Protein AF-A0A9J6BCG3-F1 (afdb_monomer_lite)

pLDDT: mean 71.41, std 13.74, range [30.95, 87.38]

Foldseek 3Di:
DAFADQLDQVSLQVVLQVVCVVCVDDWFKAFGQWKAPDPPDQQFIARPPPRHGNPDRAQEDPPPPDPHDPAIWTWIFIRDNGGTHIYIDHPPPCVPGHTDDDDPPDPDDPDPDDD

Radius of gyration: 14.97 Å; chains: 1; bounding box: 34×30×47 Å

Structure (mmCIF, N/CA/C/O backbone):
data_AF-A0A9J6BCG3-F1
#
_entry.id   AF-A0A9J6BCG3-F1
#
loop_
_atom_site.group_PDB
_atom_site.id
_atom_site.type_symbol
_atom_site.label_atom_id
_atom_site.label_alt_id
_atom_site.label_comp_id
_atom_site.label_asym_id
_atom_site.label_entity_id
_atom_site.label_seq_id
_atom_site.pdbx_PDB_ins_code
_atom_site.Cartn_x
_atom_site.Cartn_y
_atom_site.Cartn_z
_atom_site.occupancy
_atom_site.B_iso_or_equiv
_atom_site.auth_seq_id
_atom_site.auth_comp_id
_atom_site.auth_asym_id
_atom_site.auth_atom_id
_atom_site.pdbx_PDB_model_num
ATOM 1 N N . MET A 1 1 ? 8.097 -10.001 13.536 1.00 61.25 1 MET A N 1
ATOM 2 C CA . MET A 1 1 ? 8.601 -9.078 12.495 1.00 61.25 1 MET A CA 1
ATOM 3 C C . MET A 1 1 ? 7.460 -8.990 11.528 1.00 61.25 1 MET A C 1
ATOM 5 O O . MET A 1 1 ? 7.016 -10.036 11.082 1.00 61.25 1 MET A O 1
ATOM 9 N N . GLU A 1 2 ? 6.961 -7.788 11.299 1.00 76.50 2 GLU A N 1
ATOM 10 C CA . GLU A 1 2 ? 5.667 -7.580 10.659 1.00 76.50 2 GLU A CA 1
ATOM 11 C C . GLU A 1 2 ? 5.823 -6.772 9.376 1.00 76.50 2 GLU A C 1
ATOM 13 O O . GLU A 1 2 ? 6.834 -6.085 9.219 1.00 76.50 2 GLU A O 1
ATOM 18 N N . LEU A 1 3 ? 4.835 -6.827 8.478 1.00 77.94 3 LEU A N 1
ATOM 19 C CA . LEU A 1 3 ? 4.782 -5.909 7.340 1.00 77.94 3 LEU A CA 1
ATOM 20 C C . LEU A 1 3 ? 4.777 -4.456 7.836 1.00 77.94 3 LEU A C 1
ATOM 22 O O . LEU A 1 3 ? 4.200 -4.132 8.876 1.00 77.94 3 LEU A O 1
ATOM 26 N N . ALA A 1 4 ? 5.476 -3.585 7.114 1.00 82.06 4 ALA A N 1
ATOM 27 C CA . ALA A 1 4 ? 5.584 -2.187 7.490 1.00 82.06 4 ALA A CA 1
ATOM 28 C C . ALA A 1 4 ? 4.267 -1.437 7.295 1.00 82.06 4 ALA A C 1
ATOM 30 O O . ALA A 1 4 ? 3.579 -1.607 6.287 1.00 82.06 4 ALA A O 1
ATOM 31 N N . LEU A 1 5 ? 3.973 -0.579 8.269 1.00 84.50 5 LEU A N 1
ATOM 32 C CA . LEU A 1 5 ? 2.845 0.339 8.297 1.00 84.50 5 LEU A CA 1
ATOM 33 C C . LEU A 1 5 ? 3.375 1.742 7.995 1.00 84.50 5 LEU A C 1
ATOM 35 O O . LEU A 1 5 ? 4.378 2.148 8.574 1.00 84.50 5 LEU A O 1
ATOM 39 N N . THR A 1 6 ? 2.690 2.508 7.152 1.00 82.50 6 THR A N 1
ATOM 40 C CA . THR A 1 6 ? 3.009 3.929 6.927 1.00 82.50 6 THR A CA 1
ATOM 41 C C . THR A 1 6 ? 1.772 4.748 7.236 1.00 82.50 6 THR A C 1
ATOM 43 O O . THR A 1 6 ? 0.880 4.805 6.404 1.00 82.50 6 THR A O 1
ATOM 46 N N . LYS A 1 7 ? 1.668 5.364 8.412 1.00 84.81 7 LYS A N 1
ATOM 47 C CA . LYS A 1 7 ? 0.455 6.055 8.880 1.00 84.81 7 LYS A CA 1
ATOM 48 C C . LYS A 1 7 ? 0.179 7.366 8.151 1.00 84.81 7 LYS A C 1
ATOM 50 O O . LYS A 1 7 ? -0.956 7.845 8.181 1.00 84.81 7 LYS A O 1
ATOM 55 N N . THR A 1 8 ? 1.182 7.931 7.485 1.00 86.31 8 THR A N 1
ATOM 56 C CA . THR A 1 8 ? 1.076 9.183 6.731 1.00 86.31 8 THR A CA 1
ATOM 57 C C . THR A 1 8 ? 1.695 9.065 5.336 1.00 86.31 8 THR A C 1
ATOM 59 O O . THR A 1 8 ? 2.463 8.146 5.043 1.00 86.31 8 THR A O 1
ATOM 62 N N . LEU A 1 9 ? 1.366 10.018 4.456 1.00 83.38 9 LEU A N 1
ATOM 63 C CA . LEU A 1 9 ? 2.011 10.121 3.141 1.00 83.38 9 LEU A CA 1
ATOM 64 C C . LEU A 1 9 ? 3.477 10.524 3.228 1.00 83.38 9 LEU A C 1
ATOM 66 O O . LEU A 1 9 ? 4.259 10.120 2.366 1.00 83.38 9 LEU A O 1
ATOM 70 N N . ASP A 1 10 ? 3.830 11.305 4.243 1.00 85.88 10 ASP A N 1
ATOM 71 C CA . ASP A 1 10 ? 5.206 11.721 4.477 1.00 85.88 10 ASP A CA 1
ATOM 72 C C . ASP A 1 10 ? 6.039 10.505 4.886 1.00 85.88 10 ASP A C 1
ATOM 74 O O . ASP A 1 10 ? 7.035 10.227 4.230 1.00 85.88 10 ASP A O 1
ATOM 78 N N . GLU A 1 11 ? 5.551 9.675 5.817 1.00 84.81 11 GLU A N 1
ATOM 79 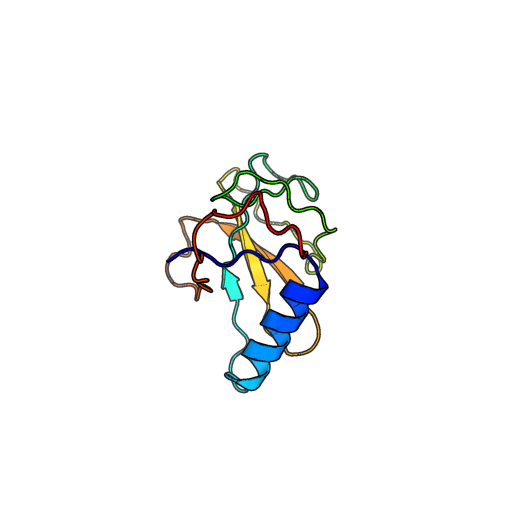C CA . GLU A 1 11 ? 6.188 8.395 6.171 1.00 84.81 11 GLU A CA 1
ATOM 80 C C . GLU A 1 11 ? 6.354 7.475 4.951 1.00 84.81 11 GLU A C 1
ATOM 82 O O . GLU A 1 11 ? 7.433 6.932 4.713 1.00 84.81 11 GLU A O 1
ATOM 87 N N . ALA A 1 12 ? 5.311 7.320 4.126 1.00 81.75 12 ALA A N 1
ATOM 88 C CA . ALA A 1 12 ? 5.404 6.522 2.902 1.00 81.75 12 ALA A CA 1
ATOM 89 C C . ALA A 1 12 ? 6.437 7.088 1.909 1.00 81.75 12 ALA A C 1
ATOM 91 O O . ALA A 1 12 ? 7.135 6.336 1.225 1.00 81.75 12 ALA A O 1
ATOM 92 N N . SER A 1 13 ? 6.555 8.415 1.831 1.00 82.75 13 SER A N 1
ATOM 93 C CA . SER A 1 13 ? 7.515 9.098 0.960 1.00 82.75 13 SER A CA 1
ATOM 94 C C . SER A 1 13 ? 8.944 9.004 1.491 1.00 82.75 13 SER A C 1
ATOM 96 O O . SER A 1 13 ? 9.860 8.795 0.699 1.00 82.75 13 SER A O 1
ATOM 98 N N . GLU A 1 14 ? 9.144 9.094 2.805 1.00 84.25 14 GLU A N 1
ATOM 99 C CA . GLU A 1 14 ? 10.435 8.890 3.468 1.00 84.25 14 GLU A CA 1
ATOM 100 C C . GLU A 1 14 ? 10.938 7.464 3.257 1.00 84.25 14 GLU A C 1
ATOM 102 O O . GLU A 1 14 ? 12.080 7.270 2.839 1.00 84.25 14 GLU A O 1
ATOM 107 N N . VAL A 1 15 ? 10.071 6.463 3.448 1.00 80.31 15 VAL A N 1
ATOM 108 C CA . VAL A 1 15 ? 10.382 5.063 3.133 1.00 80.31 15 VAL A CA 1
ATOM 109 C C . VAL A 1 15 ? 10.793 4.933 1.666 1.00 80.31 15 VAL A C 1
ATOM 111 O O . VAL A 1 15 ? 11.839 4.359 1.366 1.00 80.31 15 VAL A O 1
ATOM 114 N N . ASN A 1 16 ? 10.020 5.511 0.746 1.00 79.25 16 ASN A N 1
ATOM 115 C CA . ASN A 1 16 ? 10.325 5.480 -0.682 1.00 79.25 16 ASN A CA 1
ATOM 116 C C . ASN A 1 16 ? 11.696 6.107 -1.017 1.00 79.25 16 ASN A C 1
ATOM 118 O O . ASN A 1 16 ? 12.484 5.522 -1.761 1.00 79.25 16 ASN A O 1
ATOM 122 N N . GLN A 1 17 ? 12.007 7.272 -0.442 1.00 79.00 17 GLN A N 1
ATOM 123 C CA . GLN A 1 17 ? 13.289 7.960 -0.633 1.00 79.00 17 GLN A CA 1
ATOM 124 C C . GLN A 1 17 ? 14.459 7.173 -0.038 1.00 79.00 17 GLN A C 1
ATOM 126 O O . GLN A 1 17 ? 15.498 7.023 -0.686 1.00 79.00 17 GLN A O 1
ATOM 131 N N . MET A 1 18 ? 14.282 6.626 1.167 1.00 77.62 18 MET A N 1
ATOM 132 C CA . MET A 1 18 ? 15.274 5.779 1.817 1.00 77.62 18 MET A CA 1
ATOM 133 C C . MET A 1 18 ? 15.600 4.583 0.920 1.00 77.62 18 MET A C 1
ATOM 135 O O . MET A 1 18 ? 16.763 4.360 0.588 1.00 77.62 18 MET A O 1
ATOM 139 N N . PHE A 1 19 ? 14.591 3.857 0.440 1.00 73.31 19 PHE A N 1
ATOM 140 C CA . PHE A 1 19 ? 14.802 2.713 -0.444 1.00 73.31 19 PHE A CA 1
ATOM 141 C C . PHE A 1 19 ? 15.477 3.077 -1.763 1.00 73.31 19 PHE A C 1
ATOM 143 O O . PHE A 1 19 ? 16.393 2.371 -2.185 1.00 73.31 19 PHE A O 1
ATOM 150 N N . TRP A 1 20 ? 15.071 4.181 -2.390 1.00 69.81 20 TRP A N 1
ATOM 151 C CA . TRP A 1 20 ? 15.713 4.675 -3.606 1.00 69.81 20 TRP A CA 1
ATOM 152 C C . TRP A 1 20 ? 17.210 4.936 -3.403 1.00 69.81 20 TRP A C 1
ATOM 154 O O . TRP A 1 20 ? 18.021 4.580 -4.258 1.00 69.81 20 TRP A O 1
ATOM 164 N N . SER A 1 21 ? 17.589 5.482 -2.244 1.00 71.62 21 SER A N 1
ATOM 165 C CA . SER A 1 21 ? 18.994 5.737 -1.909 1.00 71.62 21 SER A CA 1
ATOM 166 C C . SER A 1 21 ? 19.820 4.450 -1.745 1.00 71.62 21 SER A C 1
ATOM 168 O O . SER A 1 21 ? 20.998 4.431 -2.101 1.00 71.62 21 SER A O 1
ATOM 170 N N . TYR A 1 22 ? 19.203 3.360 -1.268 1.00 67.56 22 TYR A N 1
ATOM 171 C CA . TYR A 1 22 ? 19.857 2.060 -1.070 1.00 67.56 22 TYR A CA 1
ATOM 172 C C . TYR A 1 22 ? 19.867 1.172 -2.320 1.00 67.56 22 TYR A C 1
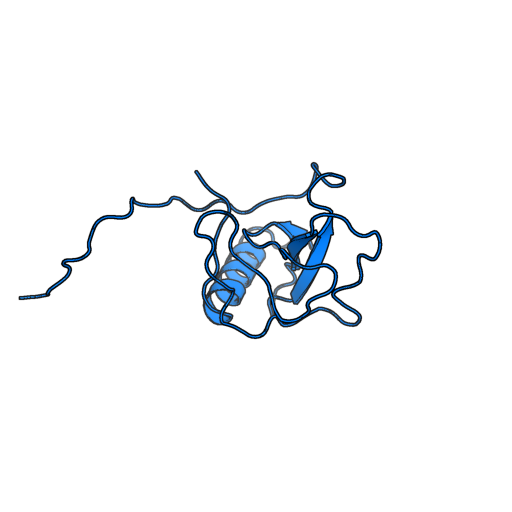ATOM 174 O O . TYR A 1 22 ? 20.803 0.399 -2.515 1.00 67.56 22 TYR A O 1
ATOM 182 N N . GLN A 1 23 ? 18.833 1.251 -3.161 1.00 63.69 23 GLN A N 1
ATOM 183 C CA . GLN A 1 23 ? 18.653 0.403 -4.343 1.00 63.69 23 GLN A CA 1
ATOM 184 C C . GLN A 1 23 ? 18.578 1.226 -5.629 1.00 63.69 23 GLN A C 1
ATOM 186 O O . GLN A 1 23 ? 17.706 0.975 -6.458 1.00 63.69 23 GLN A O 1
ATOM 191 N N . ALA A 1 24 ? 19.514 2.163 -5.821 1.00 55.53 24 ALA A N 1
ATOM 192 C CA . ALA A 1 24 ? 19.599 3.113 -6.944 1.00 55.53 24 ALA A CA 1
ATOM 193 C C . ALA A 1 24 ? 19.579 2.509 -8.378 1.00 55.53 24 ALA A C 1
ATOM 195 O O . ALA A 1 24 ? 19.872 3.201 -9.349 1.00 55.53 24 ALA A O 1
ATOM 196 N N . LEU A 1 25 ? 19.271 1.220 -8.539 1.00 51.47 25 LEU A N 1
ATOM 197 C CA . LEU A 1 25 ? 19.305 0.459 -9.780 1.00 51.47 25 LEU A CA 1
ATOM 198 C C . LEU A 1 25 ? 18.026 -0.348 -10.077 1.00 51.47 25 LEU A C 1
ATOM 200 O O . LEU A 1 25 ? 17.945 -0.906 -11.169 1.00 51.47 25 LEU A O 1
ATOM 204 N N . PHE A 1 26 ? 17.022 -0.409 -9.187 1.00 55.88 26 PHE A N 1
ATOM 205 C CA . PHE A 1 26 ? 15.821 -1.218 -9.449 1.00 55.88 26 PHE A CA 1
ATOM 206 C C . PHE A 1 26 ? 14.517 -0.520 -9.061 1.00 55.88 26 PHE A C 1
ATOM 208 O O . PHE A 1 26 ? 14.172 -0.384 -7.890 1.00 55.88 26 PHE A O 1
ATOM 215 N N . SER A 1 27 ? 13.734 -0.151 -10.077 1.00 63.56 27 SER A N 1
ATOM 216 C CA . SER A 1 27 ? 12.307 0.110 -9.910 1.00 63.56 27 SER A CA 1
ATOM 217 C C . SER A 1 27 ? 11.605 -1.197 -9.557 1.00 63.56 27 SER A C 1
ATOM 219 O O . SER A 1 27 ? 11.529 -2.102 -10.387 1.00 63.56 27 SER A O 1
ATOM 221 N N . THR A 1 28 ? 11.092 -1.306 -8.334 1.00 69.00 28 THR A N 1
ATOM 222 C CA . THR A 1 28 ? 10.331 -2.482 -7.900 1.00 69.00 28 THR A CA 1
ATOM 223 C C . THR A 1 28 ? 9.093 -2.088 -7.103 1.00 69.00 28 THR A C 1
ATOM 225 O O . THR A 1 28 ? 8.991 -0.978 -6.571 1.00 69.00 28 THR A O 1
ATOM 228 N N . TRP A 1 29 ? 8.136 -3.010 -7.072 1.00 71.19 29 TRP A N 1
ATOM 229 C CA . TRP A 1 29 ? 6.913 -2.916 -6.289 1.00 71.19 29 TRP A CA 1
ATOM 230 C C . TRP A 1 29 ? 7.156 -3.549 -4.930 1.00 71.19 29 TRP A C 1
ATOM 232 O O . TRP A 1 29 ? 7.554 -4.716 -4.864 1.00 71.19 29 TRP A O 1
ATOM 242 N N . ILE A 1 30 ? 6.894 -2.795 -3.867 1.00 73.12 30 ILE A N 1
ATOM 243 C CA . ILE A 1 30 ? 6.989 -3.300 -2.501 1.00 73.12 30 ILE A CA 1
ATOM 244 C C . ILE A 1 30 ? 5.605 -3.395 -1.883 1.00 73.12 30 ILE A C 1
ATOM 246 O O . ILE A 1 30 ? 4.826 -2.443 -1.931 1.00 73.12 30 ILE A O 1
ATOM 250 N N . VAL A 1 31 ? 5.322 -4.556 -1.294 1.00 73.56 31 VAL A N 1
ATOM 251 C CA . VAL A 1 31 ? 4.141 -4.770 -0.455 1.00 73.56 31 VAL A CA 1
ATOM 252 C C . VAL A 1 31 ? 4.343 -4.078 0.890 1.00 73.56 31 VAL A C 1
ATOM 254 O O . VAL A 1 31 ? 5.364 -4.282 1.556 1.00 73.56 31 VAL A O 1
ATOM 257 N N . ILE A 1 32 ? 3.348 -3.284 1.278 1.00 74.81 32 ILE A N 1
ATOM 258 C CA . ILE A 1 32 ? 3.179 -2.746 2.632 1.00 74.81 32 ILE A CA 1
ATOM 259 C C . ILE A 1 32 ? 1.957 -3.370 3.272 1.00 74.81 32 ILE A C 1
ATOM 261 O O . ILE A 1 32 ? 1.113 -3.953 2.589 1.00 74.81 32 ILE A O 1
ATOM 265 N N . ASP A 1 33 ? 1.866 -3.245 4.590 1.00 72.69 33 ASP A N 1
ATOM 266 C CA . ASP A 1 33 ? 0.652 -3.643 5.268 1.00 72.69 33 ASP A CA 1
ATOM 267 C C . ASP A 1 33 ? -0.494 -2.712 4.839 1.00 72.69 33 ASP A C 1
ATOM 269 O O . ASP A 1 33 ? -0.429 -1.491 4.983 1.00 72.69 33 ASP A O 1
ATOM 273 N N . GLY A 1 34 ? -1.529 -3.298 4.249 1.00 76.56 34 GLY A N 1
ATOM 274 C CA . GLY A 1 34 ? -2.674 -2.586 3.714 1.00 76.56 34 GLY A CA 1
ATOM 275 C C . GLY A 1 34 ? -3.511 -3.514 2.852 1.00 76.56 34 GLY A C 1
ATOM 276 O O . GLY A 1 34 ? -3.033 -4.014 1.841 1.00 76.56 34 GLY A O 1
ATOM 277 N N . ALA A 1 35 ? -4.766 -3.727 3.221 1.00 75.44 35 ALA A N 1
ATOM 278 C CA . ALA A 1 35 ? -5.719 -4.477 2.421 1.00 75.44 35 ALA A CA 1
ATOM 279 C C . ALA A 1 35 ? -7.090 -3.811 2.445 1.00 75.44 35 ALA A C 1
ATOM 281 O O . ALA A 1 35 ? -7.460 -3.131 3.406 1.00 75.44 35 ALA A O 1
ATOM 282 N N . THR A 1 36 ? -7.876 -4.009 1.393 1.00 71.81 36 THR A N 1
ATOM 283 C CA . THR A 1 36 ? -9.284 -3.607 1.411 1.00 71.81 36 THR A CA 1
ATOM 284 C C . THR A 1 36 ? -10.172 -4.786 1.795 1.00 71.81 36 THR A C 1
ATOM 286 O O . THR A 1 36 ? -10.064 -5.877 1.239 1.00 71.81 36 THR A O 1
ATOM 289 N N . LYS A 1 37 ? -11.080 -4.555 2.751 1.00 64.94 37 LYS A N 1
ATOM 290 C CA . LYS A 1 37 ? -12.122 -5.517 3.158 1.00 64.94 37 LYS A CA 1
ATOM 291 C C . LYS A 1 37 ? -13.332 -5.507 2.217 1.00 64.94 37 LYS A C 1
ATOM 293 O O . LYS A 1 37 ? -14.228 -6.336 2.337 1.00 64.94 37 LYS A O 1
ATOM 298 N N . THR A 1 38 ? -13.383 -4.542 1.301 1.00 63.81 38 THR A N 1
ATOM 299 C CA . THR A 1 38 ? -14.505 -4.299 0.393 1.00 63.81 38 THR A CA 1
ATOM 300 C C . THR A 1 38 ? -14.008 -4.261 -1.038 1.00 63.81 38 THR A C 1
ATOM 302 O O . THR A 1 38 ? -13.102 -3.498 -1.364 1.00 63.81 38 THR A O 1
ATOM 305 N N . LEU A 1 39 ? -14.642 -5.023 -1.924 1.00 62.78 39 LEU A N 1
ATOM 306 C CA . LEU A 1 39 ? -14.288 -5.008 -3.339 1.00 62.78 39 LEU A CA 1
ATOM 307 C C . LEU A 1 39 ? -14.396 -3.583 -3.906 1.00 62.78 39 LEU A C 1
ATOM 309 O O . LEU A 1 39 ? -15.467 -2.978 -3.871 1.00 62.78 39 LEU A O 1
ATOM 313 N N . ARG A 1 40 ? -13.291 -3.079 -4.473 1.00 58.69 40 ARG A N 1
ATOM 314 C CA . ARG A 1 40 ? -13.204 -1.816 -5.234 1.00 58.69 40 ARG A CA 1
ATOM 315 C C . ARG A 1 40 ? -13.387 -0.516 -4.443 1.00 58.69 40 ARG A C 1
ATOM 317 O O . ARG A 1 40 ? -13.655 0.523 -5.055 1.00 58.69 40 ARG A O 1
ATOM 324 N N . SER A 1 41 ? -13.211 -0.506 -3.119 1.00 67.06 41 SER A N 1
ATOM 325 C CA . SER A 1 41 ? -13.166 0.786 -2.426 1.00 67.06 41 SER A CA 1
ATOM 326 C C . SER A 1 41 ? -11.832 1.488 -2.683 1.00 67.06 41 SER A C 1
ATOM 328 O O . SER A 1 41 ? -10.770 1.038 -2.258 1.00 67.06 41 SER A O 1
ATOM 330 N N . LYS A 1 42 ? -11.887 2.654 -3.336 1.00 66.81 42 LYS A N 1
ATOM 331 C CA . LYS A 1 42 ? -10.735 3.571 -3.408 1.00 66.81 42 LYS A CA 1
ATOM 332 C C . LYS A 1 42 ? -10.412 4.215 -2.056 1.00 66.81 42 LYS A C 1
ATOM 334 O O . LYS A 1 42 ? -9.368 4.850 -1.930 1.00 66.81 42 LYS A O 1
ATOM 339 N N . ASN A 1 43 ? -11.325 4.088 -1.090 1.00 68.88 43 ASN A N 1
ATOM 340 C CA . ASN A 1 43 ? -11.361 4.889 0.130 1.00 68.88 43 ASN A CA 1
ATOM 341 C C . ASN A 1 43 ? -11.289 4.051 1.416 1.00 68.88 43 ASN A C 1
ATOM 343 O O . ASN A 1 43 ? -11.113 4.631 2.485 1.00 68.88 43 ASN A O 1
ATOM 347 N N . ASP A 1 44 ? -11.447 2.727 1.336 1.00 81.12 44 ASP A N 1
ATOM 348 C CA . ASP A 1 44 ? -11.546 1.839 2.501 1.00 81.12 44 ASP A CA 1
ATOM 349 C C . ASP A 1 44 ? -10.448 0.782 2.458 1.00 81.12 44 ASP A C 1
ATOM 351 O O . ASP A 1 44 ? -10.646 -0.361 2.041 1.00 81.12 44 ASP A O 1
ATOM 355 N N . TRP A 1 45 ? -9.268 1.214 2.883 1.00 85.06 45 TRP A N 1
ATOM 356 C CA . TRP A 1 45 ? -8.093 0.378 3.073 1.00 85.06 45 TRP A CA 1
ATOM 357 C C . TRP A 1 45 ? -7.756 0.332 4.555 1.00 85.06 45 TRP A C 1
ATOM 359 O O . TRP A 1 45 ? -7.916 1.331 5.257 1.00 85.06 45 TRP A O 1
ATOM 369 N N . PHE A 1 46 ? -7.311 -0.827 5.020 1.00 86.75 46 PHE A N 1
ATOM 370 C CA . PHE A 1 46 ? -7.045 -1.114 6.421 1.00 86.75 46 PHE A CA 1
ATOM 371 C C . PHE A 1 46 ? -5.680 -1.762 6.557 1.00 86.75 46 PHE A C 1
ATOM 373 O O . PHE A 1 46 ? -5.300 -2.590 5.732 1.00 86.75 46 PHE A O 1
ATOM 380 N N . TYR A 1 47 ? -4.969 -1.424 7.619 1.00 84.75 47 TYR A N 1
ATOM 381 C CA . TYR A 1 47 ? -3.798 -2.182 8.030 1.00 84.75 47 TYR A CA 1
ATOM 382 C C . TYR A 1 47 ? -4.236 -3.552 8.537 1.00 84.75 47 TYR A C 1
ATOM 384 O O . TYR A 1 47 ? -5.084 -3.635 9.426 1.00 84.75 47 TYR A O 1
ATOM 392 N N . THR A 1 48 ? -3.685 -4.628 7.980 1.00 79.44 48 THR A N 1
ATOM 393 C CA . THR A 1 48 ? -4.137 -5.992 8.286 1.00 79.44 48 THR A CA 1
ATOM 394 C C . THR A 1 48 ? -3.852 -6.383 9.732 1.00 79.44 48 THR A C 1
ATOM 396 O O . THR A 1 48 ? -4.630 -7.128 10.324 1.00 79.44 48 THR A O 1
ATOM 399 N N . LEU A 1 49 ? -2.784 -5.843 10.327 1.00 78.75 49 LEU A N 1
ATOM 400 C CA . LEU A 1 49 ? -2.346 -6.218 11.673 1.00 78.75 49 LEU A CA 1
ATOM 401 C C . LEU A 1 49 ? -3.119 -5.533 12.796 1.00 78.75 49 LEU A C 1
ATOM 403 O O . LEU A 1 49 ? -3.363 -6.140 13.837 1.00 78.75 49 LEU A O 1
ATOM 407 N N . ILE A 1 50 ? -3.463 -4.261 12.609 1.00 81.69 50 ILE A N 1
ATOM 408 C CA . ILE A 1 50 ? -4.083 -3.430 13.655 1.00 81.69 50 ILE A CA 1
ATOM 409 C C . ILE A 1 50 ? -5.548 -3.104 13.365 1.00 81.69 50 ILE A C 1
ATOM 411 O O . ILE A 1 50 ? -6.210 -2.488 14.192 1.00 81.69 50 ILE A O 1
ATOM 415 N N . ASP A 1 51 ? -6.049 -3.512 12.200 1.00 83.69 51 ASP A N 1
ATOM 416 C CA . ASP A 1 51 ? -7.404 -3.239 11.719 1.00 83.69 51 ASP A CA 1
ATOM 417 C C . ASP A 1 51 ? -7.792 -1.745 11.738 1.00 83.69 51 ASP A C 1
ATOM 419 O O . ASP A 1 51 ? -8.961 -1.367 11.843 1.00 83.69 51 ASP A O 1
ATOM 423 N N . GLU A 1 52 ? -6.794 -0.865 11.636 1.00 86.31 52 GLU A N 1
ATOM 424 C CA . GLU A 1 52 ? -6.999 0.576 11.543 1.00 86.31 52 GLU A CA 1
ATOM 425 C C . GLU A 1 52 ? -7.155 0.983 10.079 1.00 86.31 52 GLU A C 1
ATOM 427 O O . GLU A 1 52 ? -6.399 0.553 9.203 1.00 86.31 52 GLU A O 1
ATOM 432 N N . LYS A 1 53 ? -8.131 1.855 9.812 1.00 86.00 53 LYS A N 1
ATOM 433 C CA . LYS A 1 53 ? -8.324 2.439 8.487 1.00 86.00 53 LYS A CA 1
ATOM 434 C C . LYS A 1 53 ? -7.143 3.348 8.138 1.00 86.00 53 LYS A C 1
ATOM 436 O O . LYS A 1 53 ? -6.763 4.209 8.931 1.00 86.00 53 LYS A O 1
ATOM 441 N N . ILE A 1 54 ? -6.625 3.215 6.921 1.00 86.12 54 ILE A N 1
ATOM 442 C CA . ILE A 1 54 ? -5.638 4.138 6.360 1.00 86.12 54 ILE A CA 1
ATOM 443 C C . ILE A 1 54 ? -6.271 5.534 6.286 1.00 86.12 54 ILE A C 1
ATOM 445 O O 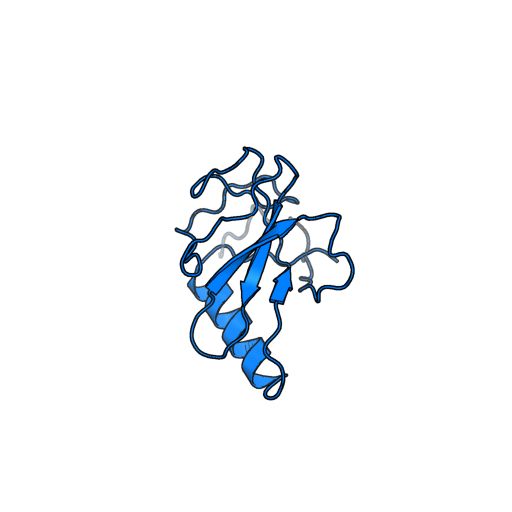. ILE A 1 54 ? -7.283 5.746 5.617 1.00 86.12 54 ILE A O 1
ATOM 449 N N . SER A 1 55 ? -5.692 6.481 7.024 1.00 85.62 55 SER A N 1
ATOM 450 C CA . SER A 1 55 ? -6.270 7.809 7.260 1.00 85.62 55 SER A CA 1
ATOM 451 C C . SER A 1 55 ? -5.955 8.820 6.157 1.00 85.62 55 SER A C 1
ATOM 453 O O . SER A 1 55 ? -6.682 9.801 5.993 1.00 85.62 55 SER A O 1
ATOM 455 N N . PHE A 1 56 ? -4.891 8.597 5.386 1.00 86.19 56 PHE A N 1
ATOM 456 C CA . PHE A 1 56 ? -4.506 9.478 4.292 1.00 86.19 56 PHE A CA 1
ATOM 457 C C . PHE A 1 56 ? -5.153 9.067 2.966 1.00 86.19 56 PHE A C 1
ATOM 459 O O . PHE A 1 56 ? -5.449 7.900 2.706 1.00 86.19 56 PHE A O 1
ATOM 466 N N . LYS A 1 57 ? -5.338 10.049 2.077 1.00 86.31 57 LYS A N 1
ATOM 467 C CA . LYS A 1 57 ? -5.787 9.792 0.708 1.00 86.31 57 LYS A CA 1
ATOM 468 C C . LYS A 1 57 ? -4.661 9.123 -0.074 1.00 86.31 57 LYS A C 1
ATOM 470 O O . LYS A 1 57 ? -3.659 9.769 -0.365 1.00 86.31 57 LYS A O 1
ATOM 475 N N . ILE A 1 58 ? -4.858 7.866 -0.451 1.00 86.00 58 ILE A N 1
ATOM 476 C CA . ILE A 1 58 ? -3.879 7.075 -1.199 1.00 86.00 58 ILE A CA 1
ATOM 477 C C . ILE A 1 58 ? -3.657 7.689 -2.603 1.00 86.00 58 ILE A C 1
ATOM 479 O O . ILE A 1 58 ? -4.617 7.798 -3.378 1.00 86.00 58 ILE A O 1
ATOM 483 N N . PRO A 1 59 ? -2.426 8.110 -2.966 1.00 87.38 59 PRO A N 1
ATOM 484 C CA . PRO A 1 59 ? -2.091 8.617 -4.290 1.00 87.38 59 PRO A CA 1
ATOM 485 C C . 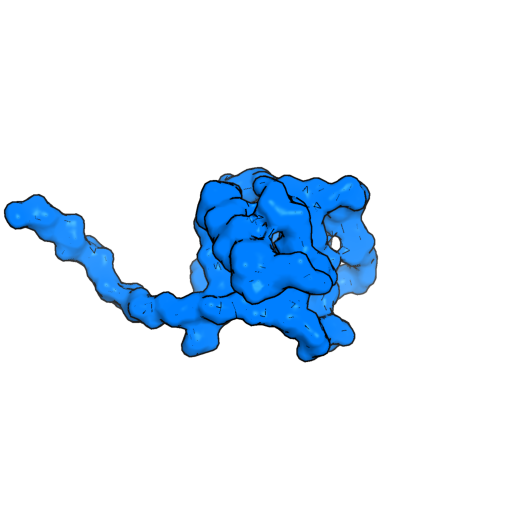PRO A 1 59 ? -1.893 7.444 -5.250 1.00 87.38 59 PRO A C 1
ATOM 487 O O . PRO A 1 59 ? -0.781 7.022 -5.573 1.00 87.38 59 PRO A O 1
ATOM 490 N N . TRP A 1 60 ? -3.025 6.910 -5.689 1.00 86.00 60 TRP A N 1
ATOM 491 C CA . TRP A 1 60 ? -3.117 5.881 -6.712 1.00 86.00 60 TRP A CA 1
ATOM 492 C C . TRP A 1 60 ? -2.352 6.268 -7.980 1.00 86.00 60 TRP A C 1
ATOM 494 O O . TRP A 1 60 ? -2.448 7.404 -8.459 1.00 86.00 60 TRP A O 1
ATOM 504 N N . LEU A 1 61 ? -1.641 5.303 -8.563 1.00 84.62 61 LEU A N 1
ATOM 505 C CA . LEU A 1 61 ? -1.161 5.415 -9.933 1.00 84.62 61 LEU A CA 1
ATOM 506 C C . LEU A 1 61 ? -2.360 5.607 -10.881 1.00 84.62 61 LEU A C 1
ATOM 508 O O . LEU A 1 61 ? -3.496 5.231 -10.578 1.00 84.62 61 LEU A O 1
ATOM 512 N N . SER A 1 62 ? -2.124 6.215 -12.044 1.00 84.56 62 SER A N 1
ATOM 513 C CA . SER A 1 62 ? -3.170 6.391 -13.054 1.00 84.56 62 SER A CA 1
ATOM 514 C C . SER A 1 62 ? -3.903 5.071 -13.320 1.00 84.56 62 SER A C 1
ATOM 516 O O . SER A 1 62 ? -3.269 4.050 -13.571 1.00 84.56 62 SER A O 1
ATOM 518 N N . ARG A 1 63 ? -5.242 5.130 -13.283 1.00 82.00 63 ARG A N 1
ATOM 519 C CA . ARG A 1 63 ? -6.194 4.013 -13.453 1.00 82.00 63 ARG A CA 1
ATOM 520 C C . ARG A 1 63 ? -6.354 3.057 -12.265 1.00 82.00 63 ARG A C 1
ATOM 522 O O . ARG A 1 63 ? -7.270 2.254 -12.325 1.00 82.00 63 ARG A O 1
ATOM 529 N N . GLN A 1 64 ? -5.622 3.238 -11.168 1.00 81.94 64 GLN A N 1
ATOM 530 C CA . GLN A 1 64 ? -5.741 2.412 -9.960 1.00 81.94 64 GLN A CA 1
ATOM 531 C C . GLN A 1 64 ? -6.871 2.858 -9.001 1.00 81.94 64 GLN A C 1
ATOM 533 O O . GLN A 1 64 ? -7.340 4.012 -9.070 1.00 81.94 64 GLN A O 1
ATOM 538 N N . PRO A 1 65 ? -7.330 1.984 -8.084 1.00 82.12 65 PRO A N 1
ATOM 539 C CA . PRO A 1 65 ? -7.129 0.531 -8.089 1.00 82.12 65 PRO A CA 1
ATOM 540 C C . PRO A 1 65 ? -7.840 -0.142 -9.277 1.00 82.12 65 PRO A C 1
ATOM 542 O O . PRO A 1 65 ? -8.946 0.293 -9.628 1.00 82.12 65 PRO A O 1
ATOM 545 N N . ASP A 1 66 ? -7.210 -1.134 -9.917 1.00 76.69 66 ASP A N 1
ATOM 546 C CA . ASP A 1 66 ? -7.725 -1.787 -11.138 1.00 76.69 66 ASP A CA 1
ATOM 547 C C . ASP A 1 66 ? -7.776 -3.321 -11.135 1.00 76.69 66 ASP A C 1
ATOM 549 O O . ASP A 1 66 ? -8.252 -3.903 -12.120 1.00 76.69 66 ASP A O 1
ATOM 553 N N . GLU A 1 67 ? -7.412 -3.989 -10.038 1.00 65.75 67 GLU A N 1
ATOM 554 C CA . GLU A 1 67 ? -7.563 -5.441 -9.940 1.00 65.75 67 GLU A CA 1
ATOM 555 C C . GLU A 1 67 ? -9.041 -5.833 -9.736 1.00 65.75 67 GLU A C 1
ATOM 557 O O . GLU A 1 67 ? -9.717 -5.486 -8.765 1.00 65.75 67 GLU A O 1
ATOM 562 N N . ASN A 1 68 ? -9.599 -6.535 -10.729 1.00 54.00 68 ASN A N 1
ATOM 563 C CA . ASN A 1 68 ? -11.046 -6.575 -10.973 1.00 54.00 68 ASN A CA 1
ATOM 564 C C . ASN A 1 68 ? -11.760 -7.883 -10.586 1.00 54.00 68 ASN A C 1
ATOM 566 O O . ASN A 1 68 ? -12.987 -7.941 -10.718 1.00 54.00 68 ASN A O 1
ATOM 570 N N . ASP A 1 69 ? -11.047 -8.885 -10.064 1.00 58.69 69 ASP A N 1
ATOM 571 C CA . ASP A 1 69 ? -11.541 -10.275 -9.982 1.00 58.69 69 ASP A CA 1
ATOM 572 C C . ASP A 1 69 ? -12.191 -10.676 -8.646 1.00 58.69 69 ASP A C 1
ATOM 574 O O . ASP A 1 69 ? -12.402 -11.859 -8.384 1.00 58.69 69 ASP A O 1
ATOM 578 N N . GLY A 1 70 ? -12.545 -9.720 -7.784 1.00 53.81 70 GLY A N 1
ATOM 579 C CA . GLY A 1 70 ? -13.312 -10.044 -6.576 1.00 53.81 70 GLY A CA 1
ATOM 580 C C . GLY A 1 70 ? -12.516 -10.757 -5.470 1.00 53.81 70 GLY A C 1
ATOM 581 O O . GLY A 1 70 ? -13.118 -11.459 -4.660 1.00 53.81 70 GLY A O 1
ATOM 582 N N . LYS A 1 71 ? -11.185 -10.613 -5.443 1.00 63.16 71 LYS A N 1
ATOM 583 C CA . LYS A 1 71 ? -10.277 -11.273 -4.482 1.00 63.16 71 LYS A CA 1
ATOM 584 C C . LYS A 1 71 ? -9.759 -10.296 -3.416 1.00 63.16 71 LYS A C 1
ATOM 586 O O . LYS A 1 71 ? -10.032 -9.108 -3.488 1.00 63.16 71 LYS A O 1
ATOM 591 N N . GLU A 1 72 ? -9.034 -10.796 -2.415 1.00 62.06 72 GLU A N 1
ATOM 592 C CA . GLU A 1 72 ? -8.331 -9.949 -1.441 1.00 62.06 72 GLU A CA 1
ATOM 593 C C . GLU A 1 72 ? -7.167 -9.205 -2.107 1.00 62.06 72 GLU A C 1
ATOM 595 O O . GLU A 1 72 ? -6.354 -9.806 -2.825 1.00 62.06 72 GLU A O 1
ATOM 600 N N . PHE A 1 73 ? -7.095 -7.896 -1.857 1.00 73.69 73 PHE A N 1
ATOM 601 C CA . PHE A 1 73 ? -6.113 -7.009 -2.473 1.00 73.69 73 PHE A CA 1
ATOM 602 C C . PHE A 1 73 ? -5.187 -6.407 -1.428 1.00 73.69 73 PHE A C 1
ATOM 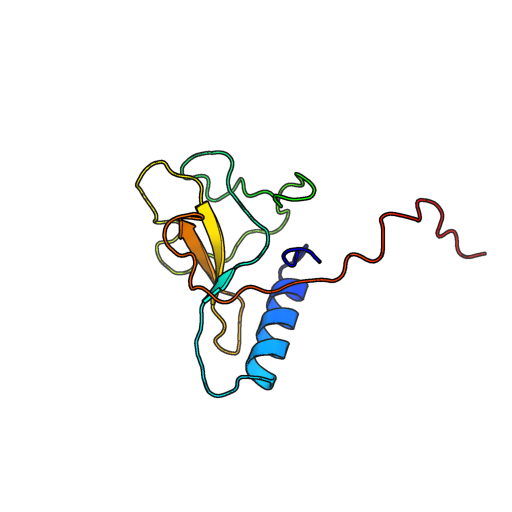604 O O . PHE A 1 73 ? -5.641 -5.958 -0.376 1.00 73.69 73 PHE A O 1
ATOM 611 N N . CYS A 1 74 ? -3.903 -6.382 -1.759 1.00 80.19 74 CYS A N 1
ATOM 612 C CA . CYS A 1 74 ? -2.816 -5.891 -0.937 1.00 80.19 74 CYS A CA 1
ATOM 613 C C . CYS A 1 74 ? -2.282 -4.583 -1.522 1.00 80.19 74 CYS A C 1
ATOM 615 O O . CYS A 1 74 ? -2.188 -4.411 -2.740 1.00 80.19 74 CYS A O 1
ATOM 617 N N . LEU A 1 75 ? -1.928 -3.654 -0.644 1.00 82.69 75 LEU A N 1
ATOM 618 C CA . LEU A 1 75 ? -1.440 -2.340 -1.006 1.00 82.69 75 LEU A CA 1
ATOM 619 C C . LEU A 1 75 ? 0.053 -2.427 -1.311 1.00 82.69 75 LEU A C 1
ATOM 621 O O . LEU A 1 75 ? 0.854 -2.908 -0.508 1.00 82.69 75 LEU A O 1
ATOM 625 N N . THR A 1 76 ? 0.436 -1.942 -2.485 1.00 80.75 76 THR A N 1
ATOM 626 C CA . THR A 1 76 ? 1.840 -1.818 -2.871 1.00 80.75 76 THR A CA 1
ATOM 627 C C . THR A 1 76 ? 2.170 -0.379 -3.194 1.00 80.75 76 THR A C 1
ATOM 629 O O . THR A 1 76 ? 1.304 0.374 -3.648 1.00 80.75 76 THR A O 1
ATOM 632 N N . PHE A 1 77 ? 3.430 -0.003 -2.994 1.00 80.19 77 PHE A N 1
ATOM 633 C CA . PHE A 1 77 ? 3.949 1.263 -3.490 1.00 80.19 77 PHE A CA 1
ATOM 634 C C . PHE A 1 77 ? 5.089 1.041 -4.489 1.00 80.19 77 PHE A C 1
ATOM 636 O O . PHE A 1 77 ? 5.876 0.094 -4.382 1.00 80.19 77 PHE A O 1
ATOM 643 N N . TRP A 1 78 ? 5.147 1.911 -5.496 1.00 73.38 78 TRP A N 1
ATOM 644 C CA . TRP A 1 78 ? 6.217 1.958 -6.480 1.00 73.38 78 TRP A CA 1
ATOM 645 C C . TRP A 1 78 ? 7.402 2.724 -5.916 1.00 73.38 78 TRP A C 1
ATOM 647 O O . TRP A 1 78 ? 7.260 3.878 -5.506 1.00 73.38 78 TRP A O 1
ATOM 657 N N . MET A 1 79 ? 8.579 2.109 -5.982 1.00 70.56 79 MET A N 1
ATOM 658 C CA . MET A 1 79 ? 9.833 2.779 -5.676 1.00 70.56 79 MET A CA 1
ATOM 659 C C . MET A 1 79 ? 10.495 3.374 -6.917 1.00 70.56 79 MET A C 1
ATOM 661 O O . MET A 1 79 ? 11.101 2.649 -7.708 1.00 70.56 79 MET A O 1
ATOM 665 N N . ASN A 1 80 ? 10.363 4.692 -7.108 1.00 67.62 80 ASN A N 1
ATOM 666 C CA . ASN A 1 80 ? 10.927 5.411 -8.262 1.00 67.62 80 ASN A CA 1
ATOM 667 C C . ASN A 1 80 ? 11.521 6.802 -7.950 1.00 67.62 80 ASN A C 1
ATOM 669 O O . ASN A 1 80 ? 11.720 7.603 -8.859 1.00 67.62 80 ASN A O 1
ATOM 673 N N . GLY A 1 81 ? 11.847 7.080 -6.685 1.00 63.28 81 GLY A N 1
ATOM 674 C CA . GLY A 1 81 ? 12.780 8.153 -6.322 1.00 63.28 81 GLY A CA 1
ATOM 675 C C . GLY A 1 81 ? 12.201 9.524 -5.981 1.00 63.28 81 GLY A C 1
ATOM 676 O O . GLY A 1 81 ? 12.923 10.306 -5.373 1.00 63.28 81 GLY A O 1
ATOM 677 N N . GLU A 1 82 ? 10.925 9.823 -6.259 1.00 64.56 82 GLU A N 1
ATOM 678 C CA . GLU A 1 82 ? 10.374 11.148 -5.898 1.00 64.56 82 GLU A CA 1
ATOM 679 C C . GLU A 1 82 ? 9.082 11.114 -5.077 1.00 64.56 82 GLU A C 1
ATOM 681 O O . GLU A 1 82 ? 8.942 11.903 -4.142 1.00 64.56 82 GLU A O 1
ATOM 686 N N . LYS A 1 83 ? 8.129 10.219 -5.374 1.00 71.81 83 LYS A N 1
ATOM 687 C CA . LYS A 1 83 ? 6.849 10.138 -4.643 1.00 71.81 83 LYS A CA 1
ATOM 688 C C . LYS A 1 83 ? 6.367 8.702 -4.530 1.00 71.81 83 LYS A C 1
ATOM 690 O O . LYS A 1 83 ? 6.467 7.949 -5.494 1.00 71.81 83 LYS A O 1
ATOM 695 N N . ALA A 1 84 ? 5.810 8.344 -3.374 1.00 73.00 84 ALA A N 1
ATOM 696 C CA . ALA A 1 84 ? 5.133 7.064 -3.219 1.00 73.00 84 ALA A CA 1
ATOM 697 C C . ALA A 1 84 ? 3.892 7.044 -4.128 1.00 73.00 84 ALA A C 1
ATOM 699 O O . ALA A 1 84 ? 2.985 7.865 -3.977 1.00 73.00 84 ALA A O 1
ATOM 700 N N . GLN A 1 85 ? 3.870 6.134 -5.099 1.00 82.94 85 GLN A N 1
ATOM 701 C CA . GLN A 1 85 ? 2.711 5.880 -5.955 1.00 82.94 85 GLN A CA 1
ATOM 702 C C . GLN A 1 85 ? 2.150 4.509 -5.630 1.00 82.94 85 GLN A C 1
ATOM 704 O O . GLN A 1 85 ? 2.915 3.557 -5.524 1.00 82.94 85 GLN A O 1
ATOM 709 N N . PHE A 1 86 ? 0.834 4.400 -5.492 1.00 85.44 86 PHE A N 1
ATOM 710 C CA . PHE A 1 86 ? 0.209 3.181 -4.984 1.00 85.44 86 PHE A CA 1
ATOM 711 C C . PHE A 1 86 ? -0.500 2.395 -6.083 1.00 85.44 86 PHE A C 1
ATOM 713 O O . PHE A 1 86 ? -1.045 2.971 -7.030 1.00 85.44 86 PHE A O 1
ATOM 720 N N . TYR A 1 87 ? -0.503 1.078 -5.926 1.00 83.88 87 TYR A N 1
ATOM 721 C CA . TYR A 1 87 ? -1.140 0.107 -6.812 1.00 83.88 87 TYR A CA 1
ATOM 722 C C . TYR A 1 87 ? -1.677 -1.058 -5.963 1.00 83.88 87 TYR A C 1
ATOM 724 O O . TYR A 1 87 ? -1.055 -1.418 -4.956 1.00 83.88 87 TYR A O 1
ATOM 732 N N . ASP A 1 88 ? -2.824 -1.632 -6.324 1.00 81.44 88 ASP A N 1
ATOM 733 C CA . ASP A 1 88 ? -3.405 -2.789 -5.639 1.00 81.44 88 ASP A CA 1
ATOM 734 C C . ASP A 1 88 ? -3.031 -4.102 -6.333 1.00 81.44 88 ASP A C 1
ATOM 736 O O . ASP A 1 88 ? -3.331 -4.307 -7.498 1.00 81.44 88 ASP A O 1
ATOM 740 N N . VAL A 1 89 ? -2.392 -5.025 -5.613 1.00 78.62 89 VAL A N 1
ATOM 741 C CA . VAL A 1 89 ? -2.070 -6.371 -6.124 1.00 78.62 89 VAL A CA 1
ATOM 742 C C . VAL A 1 89 ? -2.971 -7.416 -5.484 1.00 78.62 89 VAL A C 1
ATOM 744 O O . VAL A 1 89 ? -3.456 -7.239 -4.369 1.00 78.62 89 VAL A O 1
ATOM 747 N N . ARG A 1 90 ? -3.124 -8.577 -6.119 1.00 77.06 90 ARG A N 1
ATOM 748 C CA . ARG A 1 90 ? -3.723 -9.747 -5.461 1.00 77.06 90 ARG A CA 1
ATOM 749 C C . ARG A 1 90 ? -2.776 -10.285 -4.397 1.00 77.06 90 ARG A C 1
ATOM 751 O O . ARG A 1 90 ? -1.635 -10.620 -4.707 1.00 77.06 90 ARG A O 1
ATOM 758 N N . CYS A 1 91 ? -3.260 -10.445 -3.167 1.00 74.56 91 CYS A N 1
ATOM 759 C CA . CYS A 1 91 ? -2.416 -10.873 -2.047 1.00 74.56 91 CYS A CA 1
ATOM 760 C C . CYS A 1 91 ? -1.779 -12.265 -2.242 1.00 74.56 91 CYS A C 1
ATOM 762 O O . CYS A 1 91 ? -0.645 -12.486 -1.824 1.00 74.56 91 CYS A O 1
ATOM 764 N N . TYR A 1 92 ? -2.485 -13.205 -2.884 1.00 67.62 92 TYR A N 1
ATOM 765 C CA . TYR A 1 92 ? -2.095 -14.625 -2.917 1.00 67.62 92 TYR A CA 1
ATOM 766 C C . TYR A 1 92 ? -1.493 -15.122 -4.235 1.00 67.62 92 TYR A C 1
ATOM 768 O O . TYR A 1 92 ? -0.915 -16.206 -4.262 1.00 67.62 92 TYR A O 1
ATOM 776 N N . GLU A 1 93 ? -1.630 -14.376 -5.333 1.00 62.34 93 GLU A N 1
ATOM 777 C CA . GLU A 1 93 ? -1.147 -14.827 -6.651 1.00 62.34 93 GLU A CA 1
ATOM 778 C C . GLU A 1 93 ? 0.293 -14.359 -6.937 1.00 62.34 93 GLU A C 1
ATOM 780 O O . GLU A 1 93 ? 1.006 -15.002 -7.705 1.00 62.34 93 GLU A O 1
ATOM 785 N N . ASP A 1 94 ? 0.775 -13.336 -6.220 1.00 57.16 94 ASP A N 1
ATOM 786 C CA . ASP A 1 94 ? 2.051 -12.654 -6.477 1.00 57.16 94 ASP A CA 1
ATOM 787 C C . ASP 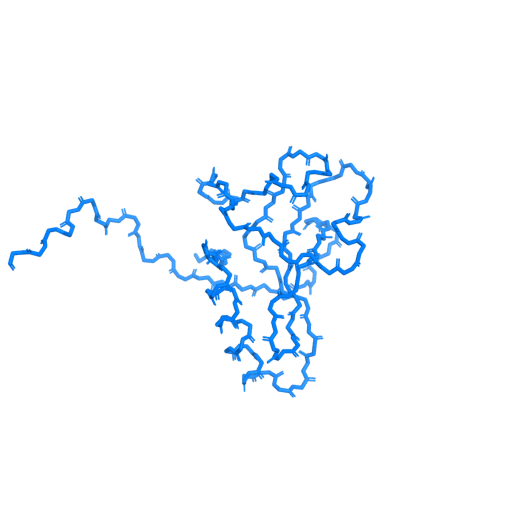A 1 94 ? 3.100 -12.829 -5.354 1.00 57.16 94 ASP A C 1
ATOM 789 O O . ASP A 1 94 ? 3.852 -11.914 -5.015 1.00 57.16 94 ASP A O 1
ATOM 793 N N . VAL A 1 95 ? 3.217 -14.039 -4.796 1.00 53.25 95 VAL A N 1
ATOM 794 C CA . VAL A 1 95 ? 4.076 -14.395 -3.633 1.00 53.25 95 VAL A CA 1
ATOM 795 C C . VAL A 1 95 ? 5.595 -14.163 -3.852 1.00 53.25 95 VAL A C 1
ATOM 797 O O . VAL A 1 95 ? 6.407 -14.421 -2.971 1.00 53.25 95 VAL A O 1
ATOM 800 N N . LYS A 1 96 ? 6.025 -13.659 -5.017 1.00 62.69 96 LYS A N 1
ATOM 801 C CA . LYS A 1 96 ? 7.437 -13.352 -5.330 1.00 62.69 96 LYS A CA 1
ATOM 802 C C . LYS A 1 96 ? 7.817 -11.873 -5.190 1.00 62.69 96 LYS A C 1
ATOM 804 O O . LYS A 1 96 ? 8.936 -11.511 -5.549 1.00 62.69 96 LYS A O 1
ATOM 809 N N . ARG A 1 97 ? 6.913 -11.006 -4.730 1.00 68.25 97 ARG A N 1
ATOM 810 C CA . ARG A 1 97 ? 7.201 -9.570 -4.593 1.00 68.25 97 ARG A CA 1
ATOM 811 C C . ARG A 1 97 ? 8.042 -9.280 -3.351 1.00 68.25 97 ARG A C 1
ATOM 813 O O . ARG A 1 97 ? 7.904 -9.934 -2.320 1.00 68.25 97 ARG A O 1
ATOM 820 N N . SER A 1 98 ? 8.907 -8.275 -3.460 1.00 76.19 98 SER A N 1
ATOM 821 C CA . SER A 1 98 ? 9.624 -7.728 -2.311 1.00 76.19 98 SER A CA 1
ATOM 822 C C . SER A 1 98 ? 8.630 -7.114 -1.322 1.00 76.19 98 SER A C 1
ATOM 824 O O . SER A 1 98 ? 7.619 -6.533 -1.717 1.00 76.19 98 SER A O 1
ATOM 826 N N . PHE A 1 99 ? 8.925 -7.219 -0.032 1.00 77.06 99 PHE A N 1
ATOM 827 C CA . PHE A 1 99 ? 8.103 -6.664 1.040 1.00 77.06 99 PHE A CA 1
ATOM 828 C C . PHE A 1 99 ? 8.976 -5.888 2.021 1.00 77.06 99 PHE A C 1
ATOM 830 O O . PHE A 1 99 ? 10.166 -6.180 2.174 1.00 77.06 99 PHE A O 1
ATOM 837 N N . LEU A 1 100 ? 8.380 -4.893 2.676 1.00 77.31 100 LEU A N 1
ATOM 838 C CA . LEU A 1 100 ? 9.033 -4.156 3.747 1.00 77.31 100 LEU A CA 1
ATOM 839 C C . LEU A 1 100 ? 8.559 -4.683 5.093 1.00 77.31 100 LEU A C 1
ATOM 841 O O . LEU A 1 100 ? 7.358 -4.761 5.341 1.00 77.31 100 LEU A O 1
ATOM 845 N N . CYS A 1 101 ? 9.508 -4.995 5.970 1.00 78.50 101 CYS A N 1
ATOM 846 C CA . CYS A 1 101 ? 9.213 -5.316 7.354 1.00 78.50 101 CYS A CA 1
ATOM 847 C C . CYS A 1 101 ? 9.567 -4.162 8.282 1.00 78.50 101 CYS A C 1
ATOM 849 O O . CYS A 1 101 ? 10.584 -3.494 8.102 1.00 78.50 101 CYS A O 1
ATOM 851 N N . GLN A 1 102 ? 8.774 -4.009 9.333 1.00 76.12 102 GLN A N 1
ATOM 852 C CA . GLN A 1 102 ? 9.102 -3.175 10.476 1.00 76.12 102 GLN A CA 1
ATOM 853 C C . GLN A 1 102 ? 9.257 -4.033 11.729 1.00 76.12 102 GLN A C 1
ATOM 855 O O . GLN A 1 102 ? 8.639 -5.096 11.895 1.00 76.12 102 GLN A O 1
ATOM 860 N N . LYS A 1 103 ? 10.093 -3.554 12.645 1.00 75.31 103 LYS A N 1
ATOM 861 C CA . LYS A 1 103 ? 10.126 -4.078 14.001 1.00 75.31 103 LYS A CA 1
ATOM 862 C C . LYS A 1 103 ? 9.059 -3.335 14.795 1.00 75.31 103 LYS A C 1
ATOM 864 O O . LYS A 1 103 ? 9.149 -2.126 14.962 1.00 75.31 103 LYS A O 1
ATOM 869 N N . ILE A 1 104 ? 8.051 -4.061 15.263 1.00 62.72 104 ILE A N 1
ATOM 870 C CA . ILE A 1 104 ? 7.139 -3.524 16.266 1.00 62.72 104 ILE A CA 1
ATOM 871 C C . ILE A 1 104 ? 7.893 -3.615 17.588 1.00 62.72 104 ILE A C 1
ATOM 873 O O . ILE A 1 104 ? 7.986 -4.697 18.172 1.00 62.72 104 ILE A O 1
ATOM 877 N N . ASP A 1 105 ? 8.483 -2.508 18.032 1.00 59.72 105 ASP A N 1
ATOM 878 C CA . ASP A 1 105 ? 8.768 -2.376 19.454 1.00 59.72 105 ASP A CA 1
ATOM 879 C C . ASP A 1 105 ? 7.390 -2.313 20.132 1.00 59.72 105 ASP A C 1
ATOM 881 O O . ASP A 1 105 ? 6.550 -1.475 19.814 1.00 59.72 105 ASP A O 1
ATOM 885 N N . SER A 1 106 ? 7.107 -3.359 20.904 1.00 49.22 106 SER A N 1
ATOM 886 C CA . SER A 1 106 ? 5.824 -3.733 21.504 1.00 49.22 106 SER A CA 1
ATOM 887 C C . SER A 1 106 ? 4.901 -2.568 21.882 1.00 49.22 106 SER A C 1
ATOM 889 O O . SER A 1 106 ? 5.349 -1.596 22.476 1.00 49.22 106 SER A O 1
ATOM 891 N N . PHE A 1 107 ? 3.595 -2.747 21.651 1.00 49.38 107 PHE A N 1
ATOM 892 C CA . PHE A 1 107 ? 2.486 -2.004 22.267 1.00 49.38 107 PHE A CA 1
ATOM 893 C C . PHE A 1 107 ? 2.619 -1.917 23.810 1.00 49.38 107 PHE A C 1
ATOM 895 O O . PHE A 1 107 ? 1.972 -2.671 24.528 1.00 49.38 107 PHE A O 1
ATOM 902 N N . VAL A 1 108 ? 3.454 -1.011 24.319 1.00 43.44 108 VAL A N 1
ATOM 903 C CA . VAL A 1 108 ? 3.518 -0.480 25.694 1.00 43.44 108 VAL A CA 1
ATOM 904 C C . VAL A 1 108 ? 4.233 0.871 25.530 1.00 43.44 108 VAL A C 1
ATOM 906 O O . VAL A 1 108 ? 5.411 0.903 25.218 1.00 43.44 108 VAL A O 1
ATOM 909 N N . ASP A 1 109 ? 3.548 2.009 25.489 1.00 37.31 109 ASP A N 1
ATOM 910 C CA . ASP A 1 109 ? 3.087 2.667 26.703 1.00 37.31 109 ASP A CA 1
ATOM 911 C C . ASP A 1 109 ? 1.846 3.527 26.444 1.00 37.31 109 ASP A C 1
ATOM 913 O O . ASP A 1 109 ? 1.843 4.439 25.619 1.00 37.31 109 ASP A O 1
ATOM 917 N N . LYS A 1 110 ? 0.796 3.293 27.234 1.00 37.88 110 LYS A N 1
ATOM 918 C CA . LYS A 1 110 ? -0.289 4.265 27.429 1.00 37.88 110 LYS A CA 1
ATOM 919 C C . LYS A 1 110 ? 0.104 5.393 28.401 1.00 37.88 110 LYS A C 1
ATOM 921 O O . LYS A 1 110 ? -0.764 6.182 28.739 1.00 37.88 110 LYS A O 1
ATOM 926 N N . ASN A 1 111 ? 1.371 5.495 28.821 1.00 37.59 111 ASN A N 1
ATOM 927 C CA . ASN A 1 111 ? 1.824 6.424 29.864 1.00 37.59 111 ASN A CA 1
ATOM 928 C C . ASN A 1 111 ? 3.175 7.104 29.556 1.00 37.59 111 ASN A C 1
ATOM 930 O O . ASN A 1 111 ? 4.046 7.162 30.420 1.00 37.59 111 ASN A O 1
ATOM 934 N N . CYS A 1 112 ? 3.367 7.682 28.370 1.00 32.75 112 CYS A N 1
ATOM 935 C CA . CYS A 1 112 ? 4.414 8.702 28.221 1.00 32.75 112 CYS A CA 1
ATOM 936 C C . CYS A 1 112 ? 3.859 10.079 28.621 1.00 32.75 112 CYS A C 1
ATOM 938 O O . CYS A 1 112 ? 3.642 10.945 27.777 1.00 32.75 112 CYS A O 1
ATOM 940 N N . GLU A 1 113 ? 3.610 10.268 29.920 1.00 32.69 113 GLU A N 1
ATOM 941 C CA . GLU A 1 113 ? 3.665 11.599 30.528 1.00 32.69 113 GLU A CA 1
ATOM 942 C C . GLU A 1 113 ? 5.147 11.948 30.717 1.00 32.69 113 GLU A C 1
ATOM 944 O O . GLU A 1 113 ? 5.876 11.243 31.415 1.00 32.69 113 GLU A O 1
ATOM 949 N N . PHE A 1 114 ? 5.608 13.020 30.075 1.00 30.95 114 PHE A N 1
ATOM 950 C CA . PHE A 1 114 ? 6.877 13.645 30.438 1.00 30.95 114 PHE A CA 1
ATOM 951 C C . PHE A 1 114 ? 6.627 14.516 31.679 1.00 30.95 114 PHE A C 1
ATOM 953 O O . PHE A 1 114 ? 5.930 15.527 31.574 1.00 30.95 114 PHE A O 1
ATOM 960 N N . PHE A 1 115 ? 7.170 14.109 32.831 1.00 36.38 115 PHE A N 1
ATOM 961 C CA . PHE A 1 115 ? 7.436 14.995 33.972 1.00 36.38 115 PHE A CA 1
ATOM 962 C C . PHE A 1 115 ? 8.838 15.594 33.851 1.00 36.38 115 PHE A C 1
ATOM 964 O O . PHE A 1 115 ? 9.756 14.850 33.431 1.00 36.38 115 PHE A O 1
#

Organism: Polypedilum vanderplanki (NCBI:txid319348)

Secondary structure (DSSP, 8-state):
-EE----SHHHHHHHHHHHHHH-TT---EEEEEEEESSTT-SS--B-TTT-PBP-S---BPTT-S---SSS-EEEEEE-SSS--EEEEEETTT-TTSEE-EE----S--S-----

Sequence (115 aa):
MELALTKTLDEASEVNQMFWSYQALFSTWIVIDGATKTLRSKNDWFYTLIDEKISFKIPWLSRQPDENDGKEFCLTFWMNGEKAQFYDVRCYEDVKRSFLCQKIDSFVDKNCEFF

InterPro domains:
  IPR016186 C-type lectin-like/link domain superfamily [G3DSA:3.10.100.10] (1-114)
  IPR016187 C-type lectin fold [SSF56436] (2-103)